Protein AF-A0A388PC37-F1 (afdb_monomer)

Structure (mmCIF, N/CA/C/O backbone):
data_AF-A0A388PC37-F1
#
_entry.id   AF-A0A388PC37-F1
#
loop_
_atom_site.group_PDB
_atom_site.id
_atom_site.type_symbol
_atom_site.label_atom_id
_atom_site.label_alt_id
_atom_site.label_comp_id
_atom_site.label_asym_id
_atom_site.label_entity_id
_atom_site.label_seq_id
_atom_site.pdbx_PDB_ins_code
_atom_site.Cartn_x
_atom_site.Cartn_y
_atom_site.Cartn_z
_atom_site.occupancy
_atom_site.B_iso_or_equiv
_atom_site.auth_seq_id
_atom_site.auth_comp_id
_atom_site.auth_asym_id
_atom_site.auth_atom_id
_atom_site.pdbx_PDB_model_num
ATOM 1 N N . MET A 1 1 ? 17.476 6.680 41.664 1.00 41.22 1 MET A N 1
ATOM 2 C CA . MET A 1 1 ? 17.087 6.616 40.242 1.00 41.22 1 MET A CA 1
ATOM 3 C C . MET A 1 1 ? 15.868 5.723 40.110 1.00 41.22 1 MET A C 1
ATOM 5 O O . MET A 1 1 ? 15.861 4.662 40.722 1.00 41.22 1 MET A O 1
ATOM 9 N N . LYS A 1 2 ? 14.828 6.164 39.394 1.00 46.06 2 LYS A N 1
ATOM 10 C CA . LYS A 1 2 ? 13.735 5.271 38.996 1.00 46.06 2 LYS A CA 1
ATOM 11 C C . LYS A 1 2 ? 14.244 4.477 37.796 1.00 46.06 2 LYS A C 1
ATOM 13 O O . LYS A 1 2 ? 14.706 5.075 36.834 1.00 46.06 2 LYS A O 1
ATOM 18 N N . ASN A 1 3 ? 14.265 3.156 37.920 1.00 53.41 3 ASN A N 1
ATOM 19 C CA . ASN A 1 3 ? 14.639 2.272 36.828 1.00 53.41 3 ASN A CA 1
ATOM 20 C C . ASN A 1 3 ? 13.396 2.100 35.957 1.00 53.41 3 ASN A C 1
ATOM 22 O O . ASN A 1 3 ? 12.449 1.436 36.379 1.00 53.41 3 ASN A O 1
ATOM 26 N N . ASP A 1 4 ? 13.391 2.727 34.785 1.00 58.00 4 ASP A N 1
ATOM 27 C CA . ASP A 1 4 ? 12.338 2.566 33.787 1.00 58.00 4 ASP A CA 1
ATOM 28 C C . ASP A 1 4 ? 12.442 1.159 33.189 1.00 58.00 4 ASP A C 1
ATOM 30 O O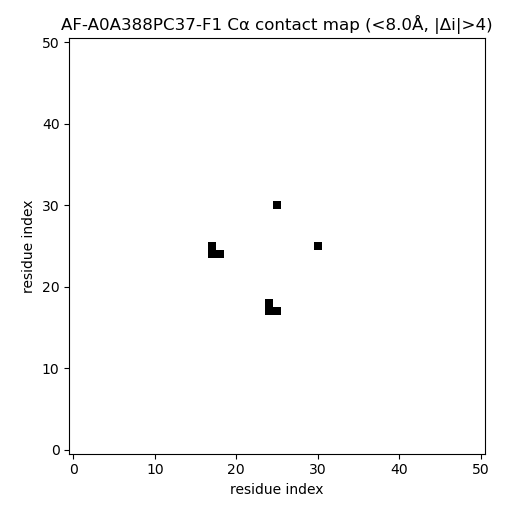 . ASP A 1 4 ? 13.195 0.885 32.258 1.00 58.00 4 ASP A O 1
ATOM 34 N N . SER A 1 5 ? 11.710 0.222 33.782 1.00 59.41 5 SER A N 1
ATOM 35 C CA . SER A 1 5 ? 11.676 -1.187 33.396 1.00 59.41 5 SER A CA 1
ATOM 36 C C . SER A 1 5 ? 10.691 -1.457 32.254 1.00 59.41 5 SER A C 1
ATOM 38 O O . SER A 1 5 ? 9.965 -2.449 32.293 1.00 59.41 5 SER A O 1
ATOM 40 N N . ASN A 1 6 ? 10.667 -0.605 31.223 1.00 57.09 6 ASN A N 1
ATOM 41 C CA . ASN A 1 6 ? 9.783 -0.791 30.065 1.00 57.09 6 ASN A CA 1
ATOM 42 C C . ASN A 1 6 ? 10.484 -1.413 28.843 1.00 57.09 6 ASN A C 1
ATOM 44 O O . ASN A 1 6 ? 10.178 -1.099 27.699 1.00 57.09 6 ASN A O 1
ATOM 48 N N . LEU A 1 7 ? 11.435 -2.316 29.089 1.00 56.78 7 LEU A N 1
ATOM 49 C CA . LEU A 1 7 ? 12.017 -3.193 28.070 1.00 56.78 7 LEU A CA 1
ATOM 50 C C . LEU A 1 7 ? 11.591 -4.637 28.359 1.00 56.78 7 LEU A C 1
ATOM 52 O O . LEU A 1 7 ? 12.379 -5.491 28.756 1.00 56.78 7 LEU A O 1
ATOM 56 N N . LYS A 1 8 ? 10.292 -4.908 28.255 1.00 54.38 8 LYS A N 1
ATOM 57 C CA . LYS A 1 8 ? 9.773 -6.277 28.311 1.00 54.38 8 LYS A CA 1
ATOM 58 C C . LYS A 1 8 ? 8.827 -6.507 27.154 1.00 54.38 8 LYS A C 1
ATOM 60 O O . LYS A 1 8 ? 7.653 -6.684 27.407 1.00 54.38 8 LYS A O 1
ATOM 65 N N . ASN A 1 9 ? 9.332 -6.474 25.921 1.00 58.34 9 ASN A N 1
ATOM 66 C CA . ASN A 1 9 ? 8.660 -7.043 24.746 1.00 58.34 9 ASN A CA 1
ATOM 67 C C . ASN A 1 9 ? 9.676 -7.361 23.623 1.00 58.34 9 ASN A C 1
ATOM 69 O O . ASN A 1 9 ? 9.378 -7.193 22.445 1.00 58.34 9 ASN A O 1
ATOM 73 N N . ASP A 1 10 ? 10.870 -7.860 23.973 1.00 56.97 10 ASP A N 1
ATOM 74 C CA . ASP A 1 10 ? 11.847 -8.421 23.016 1.00 56.97 10 ASP A CA 1
ATOM 75 C C . ASP A 1 10 ? 11.462 -9.855 22.604 1.00 56.97 10 ASP A C 1
ATOM 77 O O . ASP A 1 10 ? 12.275 -10.780 22.604 1.00 56.97 10 ASP A O 1
ATOM 81 N N . GLN A 1 11 ? 10.185 -10.085 22.294 1.00 63.06 11 GLN A N 1
ATOM 82 C CA . GLN A 1 11 ? 9.836 -11.261 21.503 1.00 63.06 11 GLN A CA 1
ATOM 83 C C . GLN A 1 11 ? 10.285 -10.988 20.062 1.00 63.06 11 GLN A C 1
ATOM 85 O O . GLN A 1 11 ? 10.137 -9.853 19.597 1.00 63.06 11 GLN A O 1
ATOM 90 N N . PRO A 1 12 ? 10.838 -11.979 19.340 1.00 58.59 12 PRO A N 1
ATOM 91 C CA . PRO A 1 12 ? 11.151 -11.809 17.931 1.00 58.59 12 PRO A CA 1
ATOM 92 C C . PRO A 1 12 ? 9.838 -11.547 17.192 1.00 58.59 12 PRO A C 1
ATOM 94 O O . PRO A 1 12 ? 9.078 -12.477 16.922 1.00 58.59 12 PRO A O 1
ATOM 97 N N . LYS A 1 13 ? 9.559 -10.268 16.915 1.00 63.28 13 LYS A N 1
ATOM 98 C CA . LYS A 1 13 ? 8.401 -9.847 16.128 1.00 63.28 13 LYS A CA 1
ATOM 99 C C . LYS A 1 13 ? 8.467 -10.606 14.815 1.00 63.28 13 LYS A C 1
ATOM 101 O O . LYS A 1 13 ? 9.494 -10.563 14.128 1.00 63.28 13 LYS A O 1
ATOM 106 N N . LYS A 1 14 ? 7.411 -11.348 14.482 1.00 64.38 14 LYS A N 1
ATOM 107 C CA . LYS A 1 14 ? 7.324 -11.943 13.149 1.00 64.38 14 LYS A CA 1
ATOM 108 C C . LYS A 1 14 ? 7.382 -10.791 12.145 1.00 64.38 14 LYS A C 1
ATOM 110 O O . LYS A 1 14 ? 6.797 -9.735 12.381 1.00 64.38 14 LYS A O 1
ATOM 115 N N . ALA A 1 15 ? 8.141 -10.952 11.063 1.00 62.19 15 ALA A N 1
ATOM 116 C CA . ALA A 1 15 ? 8.177 -9.939 10.012 1.00 62.19 15 ALA A CA 1
ATOM 117 C C . ALA A 1 15 ? 6.733 -9.691 9.530 1.00 62.19 15 ALA A C 1
ATOM 119 O O . ALA A 1 15 ? 6.054 -10.644 9.156 1.00 62.19 15 ALA A O 1
ATOM 120 N N . GLY A 1 16 ? 6.260 -8.443 9.625 1.00 63.28 16 GLY A N 1
ATOM 121 C CA . GLY A 1 16 ? 4.874 -8.054 9.321 1.00 63.28 16 GLY A CA 1
ATOM 122 C C . GLY A 1 16 ? 3.929 -7.921 10.527 1.00 63.28 16 GLY A C 1
ATOM 123 O O . GLY A 1 16 ? 2.796 -7.487 10.358 1.00 63.28 16 GLY A O 1
ATOM 124 N N . GLU A 1 17 ? 4.363 -8.240 11.749 1.00 66.81 17 GLU A N 1
ATOM 125 C CA . GLU A 1 17 ? 3.525 -8.118 12.949 1.00 66.81 17 GLU A CA 1
ATOM 126 C C . GLU A 1 17 ? 3.512 -6.677 13.494 1.00 66.81 17 GLU A C 1
ATOM 128 O O . GLU A 1 17 ? 4.418 -6.242 14.211 1.00 66.81 17 GLU A O 1
ATOM 133 N N . VAL A 1 18 ? 2.458 -5.928 13.160 1.00 69.19 18 VAL A N 1
ATOM 134 C CA . VAL A 1 18 ? 2.231 -4.537 13.593 1.00 69.19 18 VAL A CA 1
ATOM 135 C C . VAL A 1 18 ? 1.444 -4.527 14.911 1.00 69.19 18 VAL A C 1
ATOM 137 O O . VAL A 1 18 ? 0.289 -4.122 14.977 1.00 69.19 18 VAL A O 1
ATOM 140 N N . ASN A 1 19 ? 2.067 -5.003 15.990 1.00 71.69 19 ASN A N 1
ATOM 141 C CA . ASN A 1 19 ? 1.489 -4.949 17.336 1.00 71.69 19 ASN A CA 1
ATOM 142 C C . ASN A 1 19 ? 1.995 -3.701 18.079 1.00 71.69 19 ASN A C 1
ATOM 144 O O . ASN A 1 19 ? 2.985 -3.753 18.811 1.00 71.69 19 ASN A O 1
ATOM 148 N N . HIS A 1 20 ? 1.328 -2.562 17.856 1.00 80.06 20 HIS A N 1
ATOM 149 C CA . HIS A 1 20 ? 1.625 -1.285 18.517 1.00 80.06 20 HIS A CA 1
ATOM 150 C C . HIS A 1 20 ? 0.484 -0.845 19.438 1.00 80.06 20 HIS A C 1
ATOM 152 O O . HIS A 1 20 ? -0.679 -0.897 19.062 1.00 80.06 20 HIS A O 1
ATOM 158 N N . GLU A 1 21 ? 0.827 -0.350 20.629 1.00 82.50 21 GLU A N 1
ATOM 159 C CA . GLU A 1 21 ? -0.141 0.019 21.680 1.00 82.50 21 GLU A CA 1
ATOM 160 C C . GLU A 1 21 ? -1.034 1.217 21.320 1.00 82.50 21 GLU A C 1
ATOM 162 O O . GLU A 1 21 ? -2.144 1.336 21.831 1.00 82.50 21 GLU A O 1
ATOM 167 N N . LEU A 1 22 ? -0.549 2.110 20.454 1.00 84.19 22 LEU A N 1
ATOM 168 C CA . LEU A 1 22 ? -1.250 3.335 20.051 1.00 84.19 22 LEU A CA 1
ATOM 169 C C . LEU A 1 22 ? -1.962 3.213 18.703 1.00 84.19 22 LEU A C 1
ATOM 171 O O . LEU A 1 22 ? -2.752 4.090 18.356 1.00 84.19 22 LEU A O 1
ATOM 175 N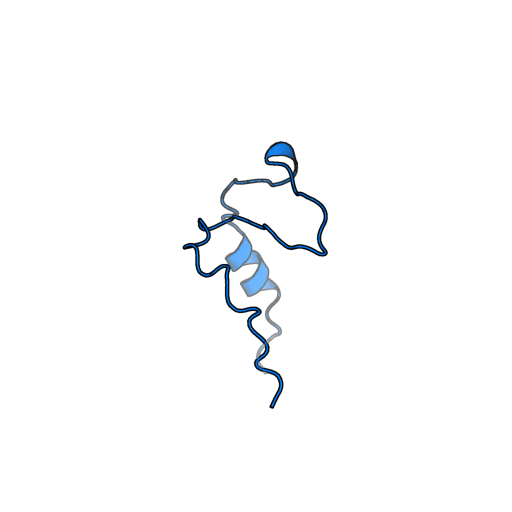 N . LEU A 1 23 ? -1.655 2.174 17.925 1.00 82.62 23 LEU A N 1
ATOM 176 C CA . LEU A 1 23 ? -2.242 1.992 16.605 1.00 82.62 23 LEU A CA 1
ATOM 177 C C . LEU A 1 23 ? -3.436 1.039 16.699 1.00 82.62 23 LEU A C 1
ATOM 179 O O . LEU A 1 23 ? -3.399 0.083 17.478 1.00 82.62 23 LEU A O 1
ATOM 183 N N . PRO A 1 24 ? -4.497 1.273 15.911 1.00 85.00 24 PRO A N 1
ATOM 184 C CA . PRO A 1 24 ? -5.555 0.292 15.743 1.00 85.00 24 PRO A CA 1
ATOM 185 C C . PRO A 1 24 ? -4.986 -1.057 15.301 1.00 85.00 24 PRO A C 1
ATOM 187 O O . PRO A 1 24 ? -3.964 -1.129 14.615 1.00 85.00 24 PRO A O 1
ATOM 190 N N . LYS A 1 25 ? -5.671 -2.134 15.688 1.00 83.50 25 LYS A N 1
ATOM 191 C CA . LYS A 1 25 ? -5.347 -3.471 15.192 1.00 83.50 25 LYS A CA 1
ATOM 192 C C . LYS A 1 25 ? -5.656 -3.510 13.701 1.00 83.50 25 LYS A C 1
ATOM 194 O O . LYS A 1 25 ? -6.806 -3.298 13.338 1.00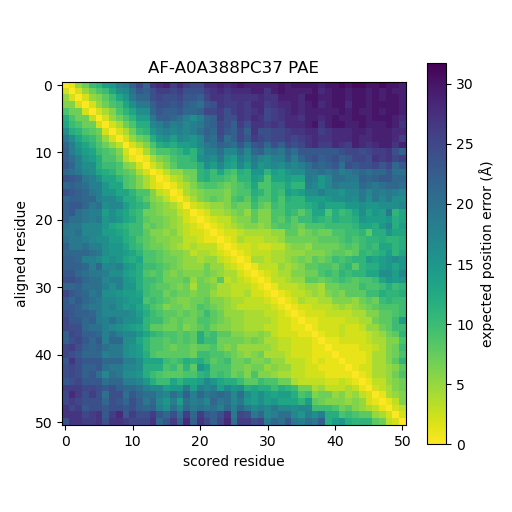 83.50 25 LYS A O 1
ATOM 199 N N . ILE A 1 26 ? -4.642 -3.797 12.897 1.00 82.69 26 ILE A N 1
ATOM 200 C CA . ILE A 1 26 ? -4.795 -4.033 11.464 1.00 82.69 26 ILE A CA 1
ATOM 201 C C . ILE A 1 26 ? -5.183 -5.499 11.275 1.00 82.69 26 ILE A C 1
ATOM 203 O O . ILE A 1 26 ? -4.596 -6.381 11.916 1.00 82.69 26 ILE A O 1
ATOM 207 N N . THR A 1 27 ? -6.183 -5.769 10.444 1.00 82.50 27 THR A N 1
ATOM 208 C CA . THR A 1 27 ? -6.619 -7.137 10.134 1.00 82.50 27 THR A CA 1
ATOM 209 C C . THR A 1 27 ? -6.014 -7.623 8.815 1.00 82.50 27 THR A C 1
ATOM 211 O O . THR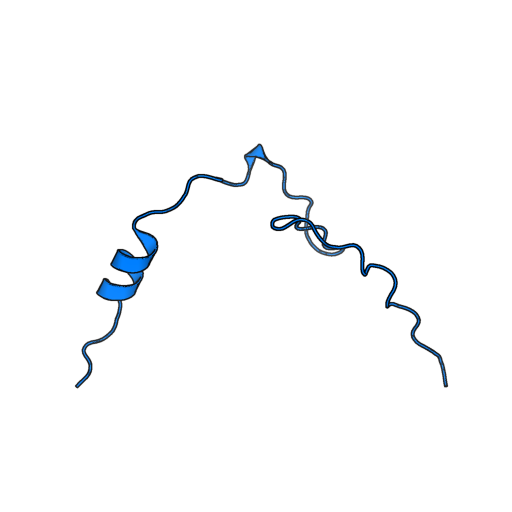 A 1 27 ? -5.599 -6.838 7.968 1.00 82.50 27 THR A O 1
ATOM 214 N N . ASN A 1 28 ? -5.891 -8.943 8.639 1.00 81.62 28 ASN A N 1
ATOM 215 C CA . ASN A 1 28 ? -5.199 -9.513 7.470 1.00 81.62 28 ASN A CA 1
ATOM 216 C C . ASN A 1 28 ? -5.892 -9.208 6.131 1.00 81.62 28 ASN A C 1
ATOM 218 O O . ASN A 1 28 ? -5.266 -9.321 5.088 1.00 81.62 28 ASN A O 1
ATOM 222 N N . ASP A 1 29 ? -7.175 -8.870 6.157 1.00 83.75 29 ASP A N 1
ATOM 223 C CA . ASP A 1 29 ? -7.978 -8.464 5.005 1.00 83.75 29 ASP A CA 1
ATOM 224 C C . ASP A 1 29 ? -7.806 -6.982 4.629 1.00 83.75 29 ASP A C 1
ATOM 226 O O . ASP A 1 29 ? -8.257 -6.577 3.561 1.00 83.75 29 ASP A O 1
ATOM 230 N N . GLU A 1 30 ? -7.144 -6.178 5.469 1.00 84.19 30 GLU A N 1
ATOM 231 C CA . GLU A 1 30 ? -6.864 -4.759 5.199 1.00 84.19 30 GLU A CA 1
ATOM 232 C C . GLU A 1 30 ? -5.539 -4.537 4.453 1.00 84.1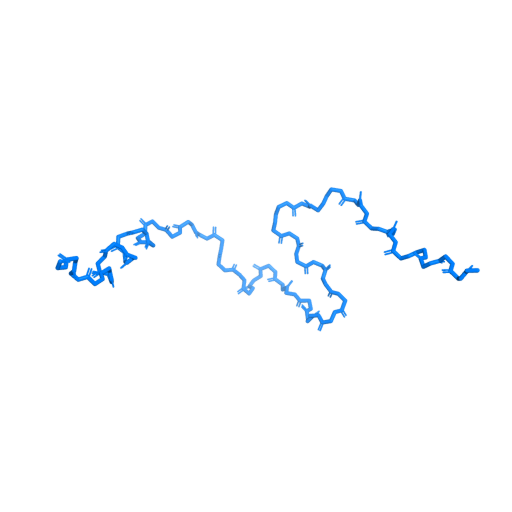9 30 GLU A C 1
ATOM 234 O O . GLU A 1 30 ? -5.338 -3.471 3.870 1.00 84.19 30 GLU A O 1
ATOM 239 N N . ILE A 1 31 ? -4.623 -5.511 4.477 1.00 82.88 31 ILE A N 1
ATOM 240 C CA . ILE A 1 31 ? -3.300 -5.400 3.853 1.00 82.88 31 ILE A CA 1
ATOM 241 C C . ILE A 1 31 ? -3.262 -6.261 2.593 1.00 82.88 31 ILE A C 1
ATOM 243 O O . ILE A 1 31 ? -3.464 -7.473 2.655 1.00 82.88 31 ILE A O 1
ATOM 247 N N . ASP A 1 32 ? -2.907 -5.643 1.469 1.00 84.88 32 ASP A N 1
ATOM 248 C CA . ASP A 1 32 ? -2.498 -6.385 0.283 1.00 84.88 32 ASP A CA 1
ATOM 249 C C . ASP A 1 32 ? -1.099 -6.983 0.503 1.00 84.88 32 ASP A C 1
ATOM 251 O O . ASP A 1 32 ? -0.132 -6.272 0.792 1.00 84.88 32 ASP A O 1
ATOM 255 N N . LEU A 1 33 ? -1.008 -8.310 0.423 1.00 82.62 33 LEU A N 1
ATOM 256 C CA . LEU A 1 33 ? 0.236 -9.061 0.598 1.00 82.62 33 LEU A CA 1
ATOM 257 C C . LEU A 1 33 ? 0.901 -9.407 -0.742 1.00 82.62 33 LEU A C 1
ATOM 259 O O . LEU A 1 33 ? 1.930 -10.091 -0.751 1.00 82.62 33 LEU A O 1
ATOM 263 N N . GLU A 1 34 ? 0.325 -8.977 -1.866 1.00 88.38 34 GLU A N 1
ATOM 264 C CA . GLU A 1 34 ? 0.904 -9.178 -3.187 1.00 88.38 34 GLU A CA 1
ATOM 265 C C . 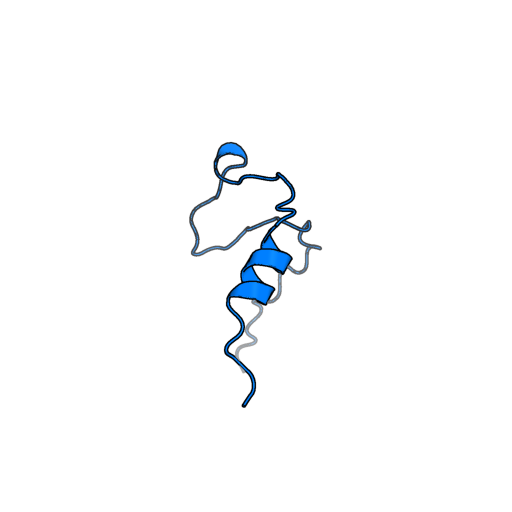GLU A 1 34 ? 2.218 -8.398 -3.337 1.00 88.38 34 GLU A C 1
ATOM 267 O O . GLU A 1 34 ? 2.398 -7.278 -2.849 1.00 88.38 34 GLU A O 1
ATOM 272 N N . ILE A 1 35 ? 3.192 -9.020 -4.004 1.00 88.69 35 ILE A N 1
ATOM 273 C CA . ILE A 1 35 ? 4.472 -8.366 -4.269 1.00 88.69 35 ILE A CA 1
ATOM 274 C C . ILE A 1 35 ? 4.244 -7.316 -5.353 1.00 88.69 35 ILE A C 1
ATOM 276 O O . ILE A 1 35 ? 4.016 -7.654 -6.512 1.00 88.69 35 ILE A O 1
ATOM 280 N N . ASP A 1 36 ? 4.390 -6.048 -4.987 1.00 90.81 36 ASP A N 1
ATOM 281 C CA . ASP A 1 36 ? 4.487 -4.956 -5.951 1.00 90.81 36 ASP A CA 1
ATOM 282 C C . ASP A 1 36 ? 5.806 -5.058 -6.740 1.00 90.81 36 ASP A C 1
ATOM 284 O O . ASP A 1 36 ? 6.896 -4.836 -6.201 1.00 90.81 36 ASP A O 1
ATOM 288 N N . LEU A 1 37 ? 5.687 -5.436 -8.016 1.00 94.94 37 LEU A N 1
ATOM 289 C CA . LEU A 1 37 ? 6.797 -5.633 -8.953 1.00 94.94 37 LEU A CA 1
ATOM 290 C C . LEU A 1 37 ? 7.254 -4.342 -9.646 1.00 94.94 37 LEU A C 1
ATOM 292 O O . LEU A 1 37 ? 8.299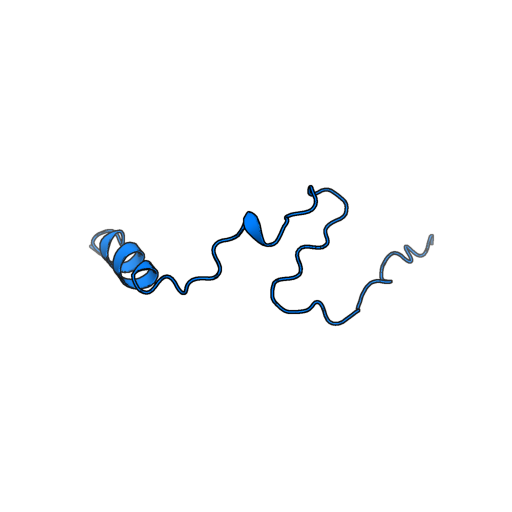 -4.355 -10.290 1.00 94.94 37 LEU A O 1
ATOM 296 N N . TYR A 1 38 ? 6.484 -3.255 -9.548 1.00 93.62 38 TYR A N 1
ATOM 297 C CA . TYR A 1 38 ? 6.710 -2.023 -10.314 1.00 93.62 38 TYR A CA 1
ATOM 298 C C . TYR A 1 38 ? 7.190 -0.855 -9.454 1.00 93.62 38 TYR A C 1
ATOM 300 O O . TYR A 1 38 ? 7.598 0.169 -10.002 1.00 93.62 38 TYR A O 1
ATOM 308 N N . ARG A 1 39 ? 7.211 -1.014 -8.126 1.00 90.75 39 ARG A N 1
ATOM 309 C CA . ARG A 1 39 ? 7.710 -0.014 -7.172 1.00 90.75 39 ARG A CA 1
ATOM 310 C C . ARG A 1 39 ? 9.026 0.631 -7.594 1.00 90.75 39 ARG A C 1
ATOM 312 O O . ARG A 1 39 ? 9.157 1.852 -7.602 1.00 90.75 39 ARG A O 1
ATOM 319 N N . ASP A 1 40 ? 10.009 -0.195 -7.938 1.00 89.12 40 ASP A N 1
ATOM 320 C CA . ASP A 1 40 ? 11.355 0.282 -8.245 1.00 89.12 40 ASP A CA 1
ATOM 321 C C . ASP A 1 40 ? 11.373 1.072 -9.564 1.00 89.12 40 ASP A C 1
ATOM 323 O O . ASP A 1 40 ? 12.040 2.104 -9.658 1.00 89.12 40 ASP A O 1
ATOM 327 N N . ASP A 1 41 ? 10.573 0.652 -10.548 1.00 90.94 41 ASP A N 1
ATOM 328 C CA . ASP A 1 41 ? 10.398 1.354 -11.823 1.00 90.94 41 ASP A CA 1
ATOM 329 C C . ASP A 1 41 ? 9.650 2.690 -11.653 1.00 90.94 41 ASP A C 1
ATOM 331 O O . 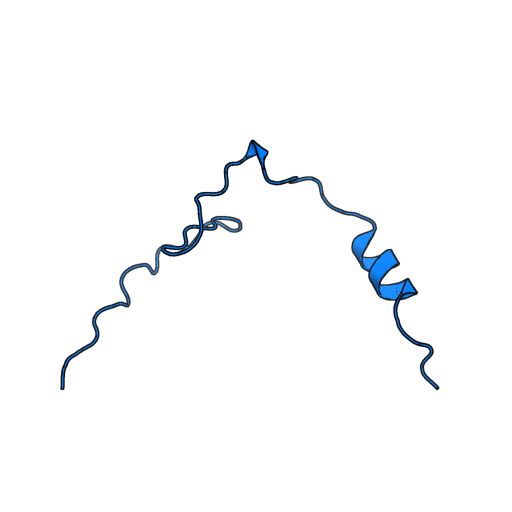ASP A 1 41 ? 9.921 3.662 -12.363 1.00 90.94 41 ASP A O 1
ATOM 335 N N . GLU A 1 42 ? 8.696 2.775 -10.723 1.00 90.00 42 GLU A N 1
ATOM 336 C CA . GLU A 1 42 ? 8.029 4.028 -10.347 1.00 90.00 42 GLU A CA 1
ATOM 337 C C . GLU A 1 42 ? 9.001 5.009 -9.689 1.00 90.00 42 GLU A C 1
ATOM 339 O O . GL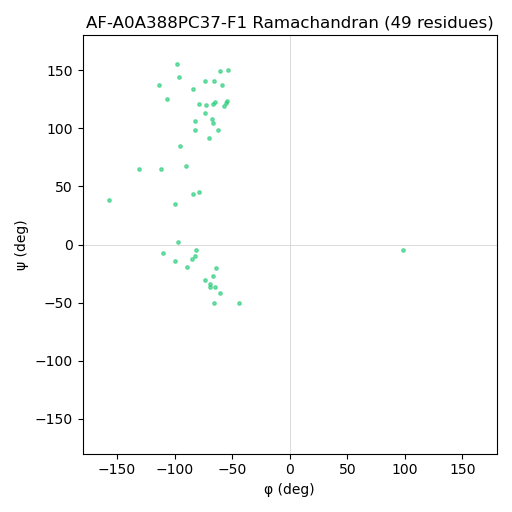U A 1 42 ? 9.128 6.146 -10.148 1.00 90.00 42 GLU A O 1
ATOM 344 N N . ILE A 1 43 ? 9.758 4.550 -8.689 1.00 88.50 43 ILE A N 1
ATOM 345 C CA . ILE A 1 43 ? 10.764 5.360 -7.988 1.00 88.50 43 ILE A CA 1
ATOM 346 C C . ILE A 1 43 ? 11.847 5.850 -8.959 1.00 88.50 43 ILE A C 1
ATOM 348 O O . ILE A 1 43 ? 12.275 7.004 -8.895 1.00 88.50 43 ILE A O 1
ATOM 352 N N . ALA A 1 44 ? 12.301 4.989 -9.875 1.00 87.25 44 ALA A N 1
ATOM 353 C CA . ALA A 1 44 ? 13.328 5.342 -10.850 1.00 87.25 44 ALA A CA 1
ATOM 354 C C . ALA A 1 44 ? 12.859 6.423 -11.836 1.00 87.25 44 ALA A C 1
ATOM 356 O O . ALA A 1 44 ? 13.655 7.284 -12.216 1.00 87.25 44 ALA A O 1
ATOM 357 N N . ARG A 1 45 ? 11.579 6.399 -12.235 1.00 86.06 45 ARG A N 1
ATOM 358 C CA . ARG A 1 45 ? 10.980 7.404 -13.129 1.00 86.06 45 ARG A CA 1
ATOM 359 C C . ARG A 1 45 ? 10.741 8.750 -12.451 1.00 86.06 45 ARG A C 1
ATOM 361 O O . ARG A 1 45 ? 10.814 9.767 -13.133 1.00 86.06 45 ARG A O 1
ATOM 368 N N . ASP A 1 46 ? 10.480 8.759 -11.146 1.00 83.69 46 ASP A N 1
ATOM 369 C CA . ASP A 1 46 ? 10.275 9.989 -10.368 1.00 83.69 46 ASP A CA 1
ATOM 370 C C . ASP A 1 46 ? 11.597 10.663 -9.951 1.00 83.69 46 ASP A C 1
ATOM 372 O O . ASP A 1 46 ? 11.620 11.757 -9.383 1.00 83.69 46 ASP A O 1
ATOM 376 N N . LYS A 1 47 ? 12.746 10.036 -10.245 1.00 77.69 47 LYS A N 1
ATOM 377 C CA . LYS A 1 47 ? 14.046 10.621 -9.924 1.00 77.69 47 LYS A CA 1
ATOM 378 C C . LYS A 1 47 ? 14.257 11.907 -10.743 1.00 77.69 47 LYS A C 1
ATOM 380 O O . LYS A 1 47 ? 14.255 11.845 -11.975 1.00 77.69 47 LYS A O 1
ATOM 385 N N . PRO A 1 48 ? 14.504 13.066 -10.100 1.00 79.56 48 PRO A N 1
ATOM 386 C CA . PRO A 1 48 ? 14.741 14.310 -10.819 1.00 79.56 48 PRO A CA 1
ATOM 387 C C . PRO A 1 48 ? 15.973 14.180 -11.726 1.00 79.56 48 PRO A C 1
ATOM 389 O O . PRO A 1 48 ? 16.911 13.445 -11.384 1.00 79.56 48 PRO A O 1
ATOM 392 N N . PRO A 1 49 ? 16.005 14.891 -12.871 1.00 79.25 49 PRO A N 1
ATOM 393 C CA . PRO A 1 49 ? 17.176 14.900 -13.729 1.00 79.25 49 PRO A CA 1
ATOM 394 C C . PRO A 1 49 ? 18.368 15.386 -12.907 1.00 79.25 49 PRO A C 1
ATOM 396 O O . PRO A 1 49 ? 18.368 16.497 -12.381 1.00 79.25 49 PRO A O 1
ATOM 399 N N . HIS A 1 50 ? 19.381 14.532 -12.781 1.00 71.19 50 HIS A N 1
ATOM 400 C CA . HIS A 1 50 ? 20.673 14.948 -12.257 1.00 71.19 50 HIS A CA 1
ATOM 401 C C . HIS A 1 50 ? 21.264 15.923 -13.286 1.00 71.19 50 HIS A C 1
ATOM 403 O O . HIS A 1 50 ? 21.649 15.502 -14.377 1.00 71.19 50 HIS A O 1
ATOM 409 N N . HIS A 1 51 ? 21.233 17.222 -12.987 1.00 62.31 51 HIS A N 1
ATOM 410 C CA . HIS A 1 51 ? 22.085 18.210 -13.651 1.00 62.31 51 HIS A CA 1
ATOM 411 C C . HIS A 1 51 ? 23.477 18.179 -13.023 1.00 62.31 51 HIS A C 1
ATOM 413 O O . HIS A 1 51 ? 23.557 18.012 -11.782 1.00 62.31 51 HIS A O 1
#

pLDDT: mean 74.9, std 13.8, range [41.22, 94.94]

Foldseek 3Di:
DPDPPPPPDPDPQDVPRPDDPPDPDDDPVNDDPDDDPCVVVVVVVPDPPDD

Radius of gyration: 19.19 Å; Cα contacts (8 Å, |Δi|>4): 4; chains: 1; bounding box: 30×30×54 Å

Solvent-accessible surface area (backbone atoms only — not comparable to full-atom values): 3883 Å² total; per-residue (Å²): 132,86,79,84,80,83,83,81,73,90,61,86,69,56,92,87,64,74,87,49,96,88,52,78,83,78,55,82,90,77,54,86,82,72,82,76,86,52,59,67,62,52,56,62,70,68,52,74,84,86,125

Mean predicted aligned error: 13.3 Å

Sequence (51 aa):
MKNDSNLKNDQPKKAGEVNHELLPKITNDEIDLEIDLYRDDEIARDKPPHH

Secondary structure (DSSP, 8-state):
----------S-PPTT----TTSPPPPTTTS--S--SSHHHHHHHTSPP--